Protein AF-A0A9W7Y2T7-F1 (afdb_monomer)

Secondary structure (DSSP, 8-state):
-------PPP-SS----EEEE-S-SSS--EEEEEEETTEEEEEEETTSSEEEE--BTTTTB--SSSSSEEE-S------SS----TT--SSS-----HHHH-HHHHHHHHHTT---GGGGSPP---------

Mean predicted aligned error: 13.89 Å

pLDDT: mean 80.24, std 20.62, range [36.19, 98.25]

InterPro domains:
  IPR006571 TLDc domain [PF07534] (5-80)
  IPR006571 TLDc domain [PS51886] (1-81)

Sequence (132 aa):
SPGSLAVYRASGLNDHYQYFNYATKSLPNGLGVGGQLGHFGLWLDSNFTTGCSNPAATFASQRLSAEDEFAIDTVEAWLVQPSRNPDSDDDGRPSKSVVEANPDAAALLEMANRTMYSRALPTSKTDDVDSR

Foldseek 3Di:
DPDDDDDFDFPPPDDCAKDADPDDDPAFHWIAGADDRPDGQKTAHNVRQKIAHAQHPRRNDHRPDPDGMDTGDDDDDDDPDPPPPPPPPVPPDDDDDPCRVDVPVVVVCVVVVHDDPVVPDDDDPPDPPDDD

Structure (mmCIF, N/CA/C/O backbone):
data_AF-A0A9W7Y2T7-F1
#
_entry.id   AF-A0A9W7Y2T7-F1
#
loop_
_atom_site.group_PDB
_atom_site.id
_atom_site.type_symbol
_atom_site.label_atom_id
_atom_site.label_alt_id
_atom_site.label_comp_id
_atom_site.label_asym_id
_atom_site.label_entity_id
_atom_site.label_seq_id
_atom_site.pdbx_PDB_ins_code
_atom_site.Cartn_x
_atom_site.Cartn_y
_atom_site.Cartn_z
_atom_site.occupancy
_atom_site.B_iso_or_equiv
_atom_site.auth_seq_id
_atom_site.auth_comp_id
_atom_site.auth_asym_id
_atom_site.auth_atom_id
_atom_site.pdbx_PDB_model_num
ATOM 1 N N . SER A 1 1 ? -23.592 -8.037 13.767 1.00 39.88 1 SER A N 1
ATOM 2 C CA . SER A 1 1 ? -22.460 -8.684 14.455 1.00 39.88 1 SER A CA 1
ATOM 3 C C . SER A 1 1 ? -21.159 -8.080 13.970 1.00 39.88 1 SER A C 1
ATOM 5 O O . SER A 1 1 ? -21.109 -7.736 12.792 1.00 39.88 1 SER A O 1
ATOM 7 N N . PRO A 1 2 ? -20.132 -7.933 14.824 1.00 48.38 2 PRO A N 1
ATOM 8 C CA . PRO A 1 2 ? -18.794 -7.633 14.332 1.00 48.38 2 PRO A CA 1
ATOM 9 C C . PRO A 1 2 ? -18.356 -8.773 13.400 1.00 48.38 2 PRO A C 1
ATOM 11 O O . PRO A 1 2 ? -18.569 -9.939 13.728 1.00 48.38 2 PRO A O 1
ATOM 14 N N . GLY A 1 3 ? -17.812 -8.430 12.227 1.00 64.94 3 GLY A N 1
ATOM 15 C CA . GLY A 1 3 ? -17.163 -9.391 11.325 1.00 64.94 3 GLY A CA 1
ATOM 16 C C . GLY A 1 3 ? -17.987 -9.932 10.149 1.00 64.94 3 GLY A C 1
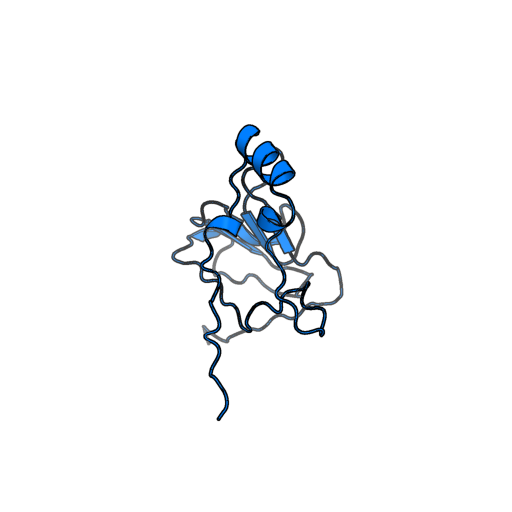ATOM 17 O O . GLY A 1 3 ? -17.789 -11.078 9.763 1.00 64.94 3 GLY A O 1
ATOM 18 N N . SER A 1 4 ? -18.893 -9.152 9.549 1.00 80.00 4 SER A N 1
ATOM 19 C CA . SER A 1 4 ? -19.395 -9.510 8.211 1.00 80.00 4 SER A CA 1
ATOM 20 C C . SER A 1 4 ? -18.311 -9.220 7.176 1.00 80.00 4 SER A C 1
ATOM 22 O O . SER A 1 4 ? -17.894 -8.071 7.042 1.00 80.00 4 SER A O 1
ATOM 24 N N . LEU A 1 5 ? -17.887 -10.234 6.419 1.00 89.25 5 LEU A N 1
ATOM 25 C CA . LEU A 1 5 ? -17.055 -10.030 5.235 1.00 89.25 5 LEU A CA 1
ATOM 26 C C . LEU A 1 5 ? -17.822 -9.155 4.234 1.00 89.25 5 LEU A C 1
ATOM 28 O O . LEU A 1 5 ? -18.970 -9.452 3.900 1.00 89.25 5 LEU A O 1
ATOM 32 N N . ALA A 1 6 ? -17.189 -8.085 3.765 1.00 92.12 6 ALA A N 1
ATOM 33 C CA . ALA A 1 6 ? -17.726 -7.208 2.735 1.00 92.12 6 ALA A CA 1
ATOM 34 C C . ALA A 1 6 ? -16.807 -7.230 1.513 1.00 92.12 6 ALA A C 1
ATOM 36 O O . ALA A 1 6 ? -15.585 -7.203 1.643 1.00 92.12 6 ALA A O 1
ATOM 37 N N . VAL A 1 7 ? -17.406 -7.266 0.325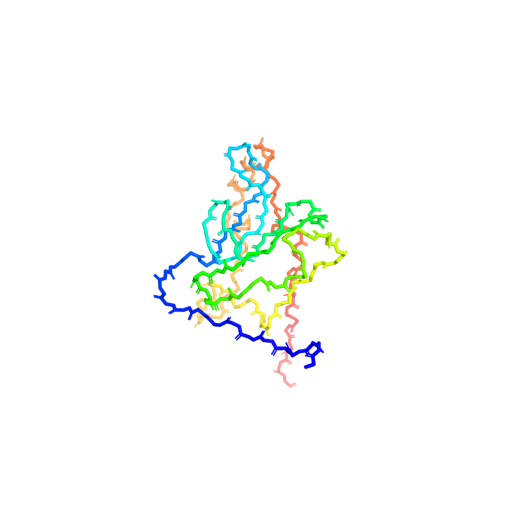 1.00 95.56 7 VAL A N 1
ATOM 38 C CA . VAL A 1 7 ? -16.694 -7.195 -0.954 1.00 95.56 7 VAL A CA 1
ATOM 39 C C . VAL A 1 7 ? -17.183 -5.955 -1.687 1.00 95.56 7 VAL A C 1
ATOM 41 O O . VAL A 1 7 ? -18.351 -5.878 -2.067 1.00 95.56 7 VAL A O 1
ATOM 44 N N . TYR A 1 8 ? -16.282 -5.001 -1.901 1.00 96.62 8 TYR A N 1
ATOM 45 C CA . TYR A 1 8 ? -16.558 -3.765 -2.628 1.00 96.62 8 TYR A CA 1
ATOM 46 C C . TYR A 1 8 ? -16.036 -3.890 -4.060 1.00 96.62 8 TYR A C 1
ATOM 48 O O . TYR A 1 8 ? -14.854 -4.146 -4.281 1.00 96.62 8 TYR A O 1
ATOM 56 N N . ARG A 1 9 ? -16.930 -3.765 -5.044 1.00 97.81 9 ARG A N 1
ATOM 57 C CA . ARG A 1 9 ? -16.588 -3.836 -6.474 1.00 97.81 9 ARG A CA 1
ATOM 58 C C . ARG A 1 9 ? -16.365 -2.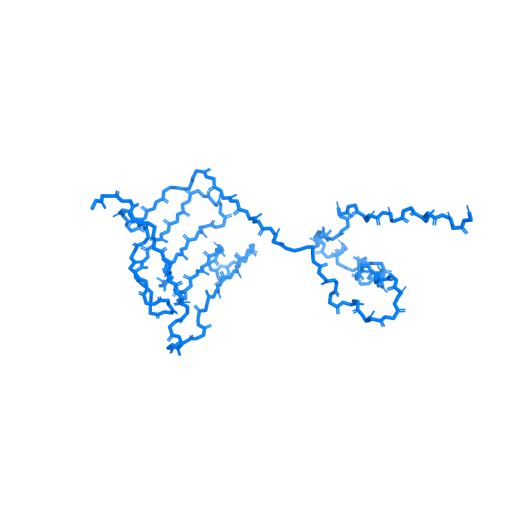433 -7.032 1.00 97.81 9 ARG A C 1
ATOM 60 O O . ARG A 1 9 ? -16.846 -1.463 -6.456 1.00 97.81 9 ARG A O 1
ATOM 67 N N . ALA A 1 10 ? -15.664 -2.336 -8.163 1.00 97.69 10 ALA A N 1
ATOM 68 C CA . ALA A 1 10 ? -15.513 -1.076 -8.889 1.00 97.69 10 ALA A CA 1
ATOM 69 C C . ALA A 1 10 ? -16.885 -0.422 -9.116 1.00 97.69 10 ALA A C 1
ATOM 71 O O . ALA A 1 10 ? -17.803 -1.064 -9.626 1.00 97.69 10 ALA A O 1
ATOM 72 N N . SER A 1 11 ? -17.016 0.845 -8.727 1.00 97.56 11 SER A N 1
ATOM 73 C CA . SER A 1 11 ? -18.272 1.592 -8.837 1.00 97.56 11 SER A CA 1
ATOM 74 C C . SER A 1 11 ? -18.544 2.091 -10.257 1.00 97.56 11 SER A C 1
ATOM 76 O O . SER A 1 11 ? -19.676 2.439 -10.576 1.00 97.56 11 SER A O 1
ATOM 78 N N . GLY A 1 12 ? -17.507 2.157 -11.100 1.00 97.25 12 GLY A N 1
ATOM 79 C CA . GLY A 1 12 ? -17.575 2.732 -12.445 1.00 97.25 12 GLY A CA 1
ATOM 80 C C . GLY A 1 12 ? -17.612 4.264 -12.478 1.00 97.25 12 GLY A C 1
ATOM 81 O O . GLY A 1 12 ? -17.723 4.838 -13.555 1.00 97.25 12 GLY A O 1
ATOM 82 N N . LEU A 1 13 ? -17.509 4.939 -11.326 1.00 97.19 13 LEU A N 1
ATOM 83 C CA . LEU A 1 13 ? -17.533 6.407 -11.246 1.00 97.19 13 LEU A CA 1
ATOM 84 C C . LEU A 1 13 ? -16.216 7.064 -11.683 1.00 97.19 13 LEU A C 1
ATOM 86 O O . LEU A 1 13 ? -16.208 8.235 -12.049 1.00 97.19 13 LEU A O 1
ATOM 90 N N . ASN A 1 14 ? -15.105 6.336 -11.584 1.00 97.19 14 ASN A N 1
ATOM 91 C CA . ASN A 1 14 ? -13.772 6.764 -12.002 1.00 97.19 14 ASN A CA 1
ATOM 92 C C . ASN A 1 14 ? -12.878 5.540 -12.254 1.00 97.19 14 ASN A C 1
ATOM 94 O O . ASN A 1 14 ? -13.266 4.407 -11.967 1.00 97.19 14 ASN A O 1
ATOM 98 N N . ASP A 1 15 ? -11.678 5.792 -12.766 1.00 97.44 15 ASP A N 1
ATOM 99 C CA . ASP A 1 15 ? -10.643 4.808 -13.086 1.00 97.44 15 ASP A CA 1
ATOM 100 C C . ASP A 1 15 ? -9.417 4.888 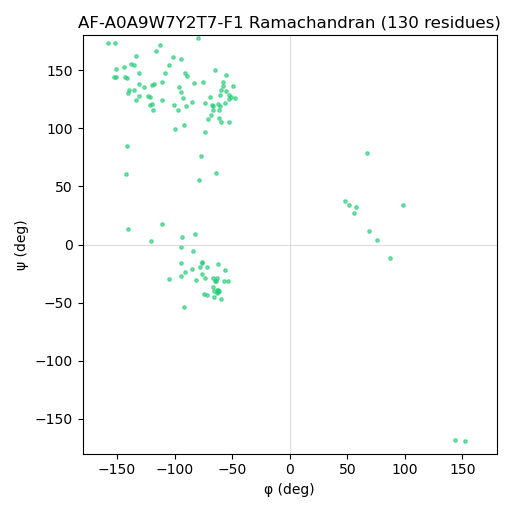-12.154 1.00 97.44 15 ASP A C 1
ATOM 102 O O . ASP A 1 15 ? -8.355 4.337 -12.448 1.00 97.44 15 ASP A O 1
ATOM 106 N N . HIS A 1 16 ? -9.559 5.531 -10.990 1.00 97.44 16 HIS A N 1
ATOM 107 C CA . HIS A 1 16 ? -8.489 5.738 -10.010 1.00 97.44 16 HIS A CA 1
ATOM 108 C C . HIS A 1 16 ? -8.223 4.477 -9.163 1.00 97.44 16 HIS A C 1
ATOM 110 O O . HIS A 1 16 ? -8.328 4.487 -7.935 1.00 97.44 16 HIS A O 1
ATOM 116 N N . TYR A 1 17 ? -7.948 3.347 -9.809 1.00 97.88 17 TYR A N 1
ATOM 117 C CA . TYR A 1 17 ? -7.927 2.043 -9.143 1.00 97.88 17 TYR A CA 1
ATOM 118 C C . TYR A 1 17 ? -6.707 1.818 -8.263 1.00 97.88 17 TYR A C 1
ATOM 120 O O . TYR A 1 17 ? -6.841 1.272 -7.168 1.00 97.88 17 TYR A O 1
ATOM 128 N N . GLN A 1 18 ? -5.529 2.209 -8.738 1.00 97.19 18 GLN A N 1
ATOM 129 C CA . GLN A 1 18 ? -4.280 1.883 -8.072 1.00 97.19 18 GLN A CA 1
ATOM 130 C C . GLN A 1 18 ? -3.209 2.938 -8.310 1.00 97.19 18 GLN A C 1
ATOM 132 O O . GLN A 1 18 ? -3.139 3.571 -9.363 1.00 97.19 18 GLN A O 1
ATOM 137 N N . TYR A 1 19 ? -2.325 3.049 -7.336 1.00 97.44 19 TYR A N 1
ATOM 138 C CA . TYR A 1 19 ? -1.091 3.801 -7.390 1.00 97.44 19 TYR A CA 1
ATOM 139 C C . TYR A 1 19 ? 0.003 2.931 -6.791 1.00 97.44 19 TYR A C 1
ATOM 141 O O . TYR A 1 19 ? -0.176 2.374 -5.713 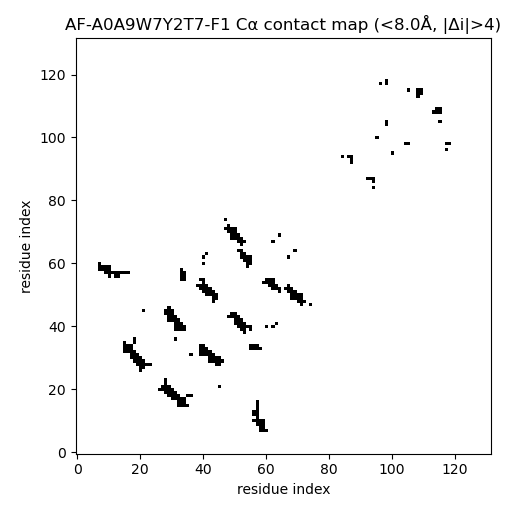1.00 97.44 19 TYR A O 1
ATOM 149 N N . PHE A 1 20 ? 1.143 2.830 -7.458 1.00 96.31 20 PHE A N 1
ATOM 150 C CA . PHE A 1 20 ? 2.312 2.174 -6.893 1.00 96.31 20 PHE A CA 1
ATOM 151 C C . PHE A 1 20 ? 3.553 2.967 -7.254 1.00 96.31 20 PHE A C 1
ATOM 153 O O . PHE A 1 20 ? 3.733 3.358 -8.409 1.00 96.31 20 PHE A O 1
ATOM 160 N N . ASN A 1 21 ? 4.404 3.199 -6.264 1.00 96.75 21 ASN A N 1
ATOM 161 C CA . ASN A 1 21 ? 5.640 3.928 -6.460 1.00 96.75 21 ASN A CA 1
ATOM 162 C C . ASN A 1 21 ? 6.693 3.500 -5.437 1.00 96.75 21 ASN A C 1
ATOM 164 O O . ASN A 1 21 ? 6.371 3.226 -4.282 1.00 96.75 21 ASN A O 1
ATOM 168 N N . TYR A 1 22 ? 7.955 3.454 -5.852 1.00 94.44 22 TYR A N 1
ATOM 169 C CA . TYR A 1 22 ? 9.054 3.001 -5.008 1.00 94.44 22 TYR A CA 1
ATOM 170 C C . TYR A 1 22 ? 10.369 3.684 -5.390 1.00 94.44 22 TYR A C 1
ATOM 172 O O . TYR A 1 22 ? 10.643 3.904 -6.568 1.00 94.44 22 TYR A O 1
ATOM 180 N N . ALA A 1 23 ? 11.201 3.978 -4.386 1.00 92.75 23 ALA A N 1
ATOM 181 C CA . ALA A 1 23 ? 12.539 4.562 -4.532 1.00 92.75 23 ALA A CA 1
ATOM 182 C C . ALA A 1 23 ? 12.608 5.891 -5.315 1.00 92.75 23 ALA A C 1
ATOM 184 O O . ALA A 1 23 ? 13.648 6.237 -5.880 1.00 92.75 23 ALA A O 1
ATOM 185 N N . THR A 1 24 ? 11.531 6.679 -5.316 1.00 93.62 24 THR A N 1
ATOM 186 C CA . THR A 1 24 ? 11.524 8.026 -5.906 1.00 93.62 24 THR A CA 1
ATOM 187 C C . THR A 1 24 ? 11.564 9.111 -4.829 1.00 93.62 24 THR A C 1
ATOM 189 O O . THR A 1 24 ? 11.150 8.894 -3.692 1.00 93.62 24 THR A O 1
ATOM 192 N N . LYS A 1 25 ? 12.080 10.297 -5.176 1.00 92.12 25 LYS A N 1
ATOM 193 C CA . LYS A 1 25 ? 12.162 11.446 -4.251 1.00 92.12 25 LYS A CA 1
ATOM 194 C C . LYS A 1 25 ? 10.980 12.409 -4.361 1.00 92.12 25 LYS A C 1
ATOM 196 O O . LYS A 1 25 ? 10.703 13.136 -3.417 1.00 92.12 25 LYS A O 1
ATOM 201 N N . SER A 1 26 ? 10.349 12.473 -5.529 1.00 92.81 26 SER A N 1
ATOM 202 C CA . SER A 1 26 ? 9.358 13.499 -5.869 1.00 92.81 26 SER A CA 1
ATOM 203 C C . SER A 1 26 ? 7.917 13.074 -5.613 1.00 92.81 26 SER A C 1
ATOM 205 O O . SER A 1 26 ? 7.036 13.927 -5.604 1.00 92.81 26 SER A O 1
ATOM 207 N N . LEU A 1 27 ? 7.668 11.776 -5.441 1.00 94.75 27 LEU A N 1
ATOM 208 C CA . LEU A 1 27 ? 6.337 11.217 -5.255 1.00 94.75 27 LEU A CA 1
ATOM 209 C C . LEU A 1 27 ? 6.330 10.269 -4.045 1.00 94.75 27 LEU A C 1
ATOM 211 O O . LEU A 1 27 ? 7.340 9.608 -3.794 1.00 94.75 27 LEU A O 1
ATOM 215 N N . PRO A 1 28 ? 5.214 10.172 -3.300 1.00 95.44 28 PRO A N 1
ATOM 216 C CA . PRO A 1 28 ? 5.088 9.247 -2.174 1.00 95.44 28 PRO A CA 1
ATOM 217 C C . PRO A 1 28 ? 5.372 7.808 -2.593 1.00 95.44 28 PRO A C 1
ATOM 219 O O . PRO A 1 28 ? 4.847 7.349 -3.606 1.00 95.44 28 PRO A O 1
ATOM 222 N N . ASN A 1 29 ? 6.198 7.092 -1.839 1.00 97.38 29 ASN A N 1
ATOM 223 C CA . ASN A 1 29 ? 6.494 5.690 -2.117 1.00 97.38 29 ASN A CA 1
ATOM 224 C C . ASN A 1 29 ? 5.552 4.807 -1.296 1.00 97.38 29 ASN A C 1
ATOM 226 O O . ASN A 1 29 ? 5.409 5.005 -0.093 1.00 97.38 29 ASN A O 1
ATOM 230 N N . GLY A 1 30 ? 4.926 3.832 -1.942 1.00 97.31 30 GLY A N 1
ATOM 231 C CA . GLY A 1 30 ? 3.929 2.963 -1.333 1.00 97.31 30 GLY A CA 1
ATOM 232 C C . GLY A 1 30 ? 2.933 2.432 -2.355 1.00 97.31 30 GLY A C 1
ATOM 233 O O . GLY A 1 30 ? 3.120 2.575 -3.569 1.00 97.31 30 GLY A O 1
ATOM 234 N N . LEU A 1 31 ? 1.870 1.822 -1.842 1.00 97.88 31 LEU A N 1
ATOM 235 C CA . LEU A 1 31 ? 0.767 1.260 -2.611 1.00 97.88 31 LEU A CA 1
ATOM 236 C C . LEU A 1 31 ? -0.540 1.933 -2.185 1.00 97.88 31 LEU A C 1
ATOM 238 O O . LEU A 1 31 ? -0.941 1.838 -1.030 1.00 97.88 31 LEU A O 1
ATOM 242 N N . GLY A 1 32 ? -1.213 2.585 -3.127 1.00 98.06 32 GLY A N 1
ATOM 243 C CA . GLY A 1 32 ? -2.545 3.156 -2.958 1.00 98.06 32 GLY A CA 1
ATOM 244 C C . GLY A 1 32 ? -3.574 2.386 -3.775 1.00 98.06 32 GLY A C 1
ATOM 245 O O . GLY A 1 32 ? -3.309 2.013 -4.916 1.00 98.06 32 GLY A O 1
ATOM 246 N N . VAL A 1 33 ? -4.757 2.163 -3.211 1.00 98.25 33 VAL A N 1
ATOM 247 C CA . VAL A 1 33 ? -5.875 1.480 -3.868 1.00 98.25 33 VAL A CA 1
ATOM 248 C C . VAL A 1 33 ? -7.141 2.316 -3.702 1.00 98.25 33 VAL A C 1
ATOM 250 O O . VAL A 1 33 ? -7.502 2.707 -2.591 1.00 98.25 33 VAL A O 1
ATOM 253 N N . GLY A 1 34 ? -7.818 2.588 -4.818 1.00 97.88 34 GLY A N 1
ATOM 254 C CA . GLY A 1 34 ? -9.103 3.286 -4.865 1.00 97.88 34 GLY A CA 1
ATOM 255 C C . GLY A 1 34 ? -9.024 4.745 -4.451 1.00 97.88 34 GLY A C 1
ATOM 256 O O . GLY A 1 34 ? -9.404 5.091 -3.337 1.00 97.88 34 GLY A O 1
ATOM 257 N N . GLY A 1 35 ? -8.561 5.606 -5.349 1.00 96.69 35 GLY A N 1
ATOM 258 C CA . GLY A 1 35 ? -8.488 7.041 -5.126 1.00 96.69 35 GLY A CA 1
ATOM 259 C C . GLY A 1 35 ? -7.258 7.670 -5.760 1.00 96.69 35 GLY A C 1
ATOM 260 O O . GLY A 1 35 ? -6.559 7.064 -6.567 1.00 96.69 35 GLY A O 1
ATOM 261 N N . GLN A 1 36 ? -7.007 8.915 -5.384 1.00 95.50 36 GLN A N 1
ATOM 262 C CA . GLN A 1 36 ? -5.899 9.718 -5.894 1.00 95.50 36 GLN A CA 1
ATOM 263 C C . GLN A 1 36 ? -4.876 9.984 -4.794 1.00 95.50 36 GLN A C 1
ATOM 265 O O . GLN A 1 36 ? -5.126 9.712 -3.619 1.00 95.50 36 GLN A O 1
ATOM 270 N N . LEU A 1 37 ? -3.732 10.552 -5.172 1.00 94.31 37 LEU A N 1
ATOM 271 C CA . LEU A 1 37 ? -2.662 10.860 -4.232 1.00 94.31 37 LEU A CA 1
ATOM 272 C C . LEU A 1 37 ? -3.184 11.685 -3.043 1.00 94.31 37 LEU A C 1
ATOM 274 O O . LEU A 1 37 ? -3.808 12.728 -3.231 1.00 94.31 37 LEU A O 1
ATOM 278 N N . GLY A 1 38 ? -2.943 11.191 -1.826 1.00 92.25 38 GLY A N 1
ATOM 279 C CA . GLY A 1 38 ? -3.416 11.796 -0.575 1.00 92.25 38 GLY A CA 1
ATOM 280 C C . GLY A 1 38 ? -4.819 11.366 -0.123 1.00 92.25 38 GLY A C 1
ATOM 281 O O . GLY A 1 38 ? -5.176 11.615 1.022 1.00 92.25 38 GLY A O 1
ATOM 282 N N . HIS A 1 39 ? -5.595 10.685 -0.971 1.00 95.19 39 HIS A N 1
ATOM 283 C CA . HIS A 1 39 ? -6.960 10.238 -0.671 1.00 95.19 39 HIS A CA 1
ATOM 284 C C . HIS A 1 39 ? -7.238 8.848 -1.263 1.00 95.19 39 HIS A C 1
ATOM 286 O O . HIS A 1 39 ? -8.116 8.686 -2.113 1.00 95.19 39 HIS A O 1
ATOM 292 N N . PHE A 1 40 ? -6.472 7.846 -0.830 1.00 98.06 40 PHE A N 1
ATOM 293 C CA . PHE A 1 40 ? -6.716 6.446 -1.180 1.00 98.06 40 PHE A CA 1
ATOM 294 C C . PHE A 1 40 ? -7.662 5.782 -0.176 1.00 98.06 40 PHE A C 1
ATOM 296 O O . PHE A 1 40 ? -7.596 6.048 1.027 1.00 98.06 40 PHE A O 1
ATOM 303 N N . GLY A 1 41 ? -8.507 4.874 -0.665 1.00 97.69 41 GLY A N 1
ATOM 304 C CA . GLY A 1 41 ? -9.341 4.018 0.175 1.00 97.69 41 GLY A CA 1
ATOM 305 C C . GLY A 1 41 ? -8.530 3.044 1.024 1.00 97.69 41 GLY A C 1
ATOM 306 O O . GLY A 1 41 ? -8.915 2.722 2.149 1.00 97.69 41 GLY A O 1
ATOM 307 N N . LEU A 1 42 ? -7.379 2.620 0.505 1.00 98.12 42 LEU A N 1
ATOM 308 C CA . LEU A 1 42 ? -6.349 1.889 1.231 1.00 98.12 42 LEU A CA 1
ATOM 309 C C . LEU A 1 42 ? -4.973 2.388 0.786 1.00 98.12 42 LEU A C 1
ATOM 311 O O . LEU A 1 42 ? -4.695 2.452 -0.410 1.00 98.12 42 LEU A O 1
ATOM 315 N N . TRP A 1 43 ? -4.116 2.713 1.743 1.00 98.25 43 TRP A N 1
ATOM 316 C CA . TRP A 1 43 ? -2.724 3.083 1.524 1.00 98.25 43 TRP A CA 1
ATOM 317 C C . TRP A 1 43 ? -1.816 2.222 2.393 1.00 98.25 43 TRP A C 1
ATOM 319 O O . TRP A 1 43 ? -2.092 2.050 3.579 1.00 98.25 43 TRP A O 1
ATOM 329 N N . LEU A 1 44 ? -0.725 1.731 1.812 1.00 98.19 44 LEU A N 1
ATOM 330 C CA . LEU A 1 44 ? 0.370 1.066 2.510 1.00 98.19 44 LEU A CA 1
ATOM 331 C C . LEU A 1 44 ? 1.659 1.841 2.233 1.00 98.19 44 LEU A C 1
ATOM 333 O O . LEU A 1 44 ? 2.001 2.069 1.067 1.00 98.19 44 LEU A O 1
ATOM 337 N N . ASP A 1 45 ? 2.380 2.228 3.284 1.00 97.31 45 ASP A N 1
ATOM 338 C CA . ASP A 1 45 ? 3.692 2.852 3.129 1.00 97.31 45 ASP A CA 1
ATOM 339 C C . ASP A 1 45 ? 4.701 1.866 2.517 1.00 97.31 45 ASP A C 1
ATOM 341 O O . ASP A 1 45 ? 4.625 0.655 2.729 1.00 97.31 45 ASP A O 1
ATOM 345 N N . SER A 1 46 ? 5.677 2.381 1.767 1.00 96.75 46 SER A N 1
ATOM 346 C CA . SER A 1 46 ? 6.756 1.581 1.168 1.00 96.75 46 SER A CA 1
ATOM 347 C C . SER A 1 46 ? 7.585 0.747 2.150 1.00 96.75 46 SER A C 1
ATOM 349 O O . SER A 1 46 ? 8.224 -0.217 1.729 1.00 96.75 46 SER A O 1
ATOM 351 N N . ASN A 1 47 ? 7.610 1.113 3.433 1.00 95.62 47 ASN A N 1
ATOM 352 C CA . ASN A 1 47 ? 8.272 0.334 4.476 1.00 95.62 47 ASN A CA 1
ATOM 353 C C . ASN A 1 47 ? 7.395 -0.806 5.033 1.00 95.62 47 ASN A C 1
ATOM 355 O O . ASN A 1 47 ? 7.884 -1.587 5.844 1.00 95.62 47 ASN A O 1
ATOM 359 N N . PHE A 1 48 ? 6.128 -0.890 4.612 1.00 96.00 48 PHE A N 1
ATOM 360 C CA . PHE A 1 48 ? 5.125 -1.854 5.071 1.00 96.00 48 PHE A CA 1
ATOM 361 C C . PHE A 1 48 ? 4.973 -1.935 6.595 1.00 96.00 48 PHE A C 1
ATOM 363 O O . PHE A 1 48 ? 4.689 -2.998 7.133 1.00 96.00 48 PHE A O 1
ATOM 370 N N . THR A 1 49 ? 5.146 -0.816 7.299 1.00 97.44 49 THR A N 1
ATOM 371 C CA . THR A 1 49 ? 4.943 -0.737 8.756 1.00 97.44 49 THR A CA 1
ATOM 372 C C . THR A 1 49 ? 3.644 -0.028 9.120 1.00 97.44 49 THR A C 1
ATOM 374 O O . THR A 1 49 ? 3.025 -0.352 10.133 1.00 97.44 49 THR A O 1
ATOM 377 N N . THR A 1 50 ? 3.198 0.912 8.286 1.00 97.94 50 THR A N 1
ATOM 378 C CA . THR A 1 50 ? 1.981 1.691 8.510 1.00 97.94 50 THR A CA 1
ATOM 379 C C . THR A 1 50 ? 1.147 1.807 7.243 1.00 97.94 50 THR A C 1
ATOM 381 O O . THR A 1 50 ? 1.643 1.726 6.115 1.00 97.94 50 THR A O 1
ATOM 384 N N . GLY A 1 51 ? -0.148 2.007 7.440 1.00 97.75 51 GLY A N 1
ATOM 385 C CA . GLY A 1 51 ? -1.098 2.272 6.378 1.00 97.75 51 GLY A CA 1
ATOM 386 C C . GLY A 1 51 ? -2.266 3.110 6.872 1.00 97.75 51 GLY A C 1
ATOM 387 O O . GLY A 1 51 ? -2.396 3.387 8.066 1.00 97.75 51 GLY A O 1
ATOM 388 N N . CYS A 1 52 ? -3.120 3.517 5.942 1.00 97.69 52 CYS A N 1
ATOM 389 C CA . CYS A 1 52 ? -4.380 4.168 6.270 1.00 97.69 52 CYS A CA 1
ATOM 390 C C . CYS A 1 52 ? -5.517 3.656 5.388 1.00 97.69 52 CYS A C 1
ATOM 392 O O . CYS A 1 52 ? -5.294 3.144 4.287 1.00 97.69 52 CYS A O 1
ATOM 394 N N . SER A 1 53 ? -6.748 3.760 5.883 1.00 97.81 53 SER A N 1
ATOM 395 C CA . SER A 1 53 ? -7.946 3.433 5.119 1.00 97.81 53 SER A CA 1
ATOM 396 C C . SER A 1 53 ? -8.970 4.547 5.228 1.00 97.81 53 SER A C 1
ATOM 398 O O . SER A 1 53 ? -9.220 5.082 6.303 1.00 97.81 53 SER A O 1
ATOM 400 N N . ASN A 1 54 ? -9.601 4.85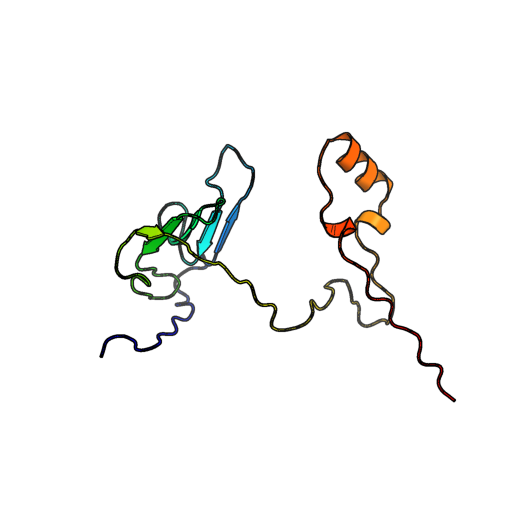7 4.101 1.00 97.38 54 ASN A N 1
ATOM 401 C CA . ASN A 1 54 ? -10.630 5.878 3.988 1.00 97.38 54 ASN A CA 1
ATOM 402 C C . ASN A 1 54 ? -11.817 5.332 3.182 1.00 97.38 54 ASN A C 1
ATOM 404 O O . ASN A 1 54 ? -11.674 4.364 2.430 1.00 97.38 54 ASN A O 1
ATOM 408 N N . PRO A 1 55 ? -12.998 5.959 3.270 1.00 97.19 55 PRO A N 1
ATOM 409 C CA . PRO A 1 55 ? -14.042 5.739 2.282 1.00 97.19 55 PRO A CA 1
ATOM 410 C C . PRO A 1 55 ? -13.551 6.095 0.871 1.00 97.19 55 PRO A C 1
ATOM 412 O O . PRO A 1 55 ? -12.882 7.111 0.684 1.00 9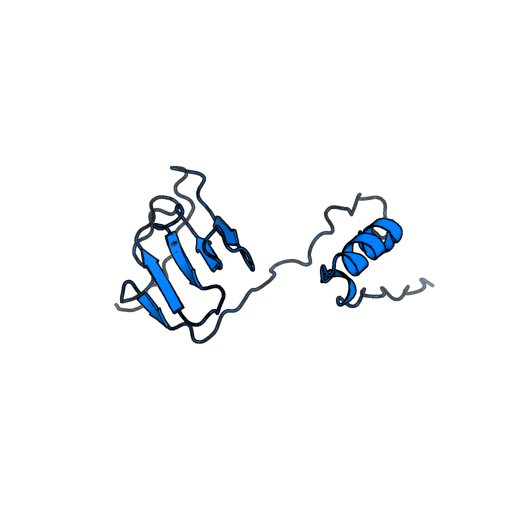7.19 55 PRO A O 1
ATOM 415 N N . ALA A 1 56 ? -13.912 5.294 -0.133 1.00 97.50 56 ALA A N 1
ATOM 416 C CA . ALA A 1 56 ? -13.474 5.508 -1.511 1.00 97.50 56 ALA A CA 1
ATOM 417 C C . ALA A 1 56 ? -14.621 5.388 -2.512 1.00 97.50 56 ALA A C 1
ATOM 419 O O . ALA A 1 56 ? -15.272 4.348 -2.632 1.00 97.50 56 ALA A O 1
ATOM 420 N N . ALA A 1 57 ? -14.811 6.439 -3.314 1.00 97.56 57 ALA A N 1
ATOM 421 C CA . ALA A 1 57 ? -15.813 6.457 -4.378 1.00 97.56 57 ALA A CA 1
ATOM 422 C C . ALA A 1 57 ? -15.525 5.417 -5.472 1.00 97.56 57 ALA A C 1
ATOM 424 O O . ALA A 1 57 ? -16.464 4.867 -6.042 1.00 97.56 57 ALA A O 1
ATOM 425 N N . THR A 1 58 ? -14.250 5.101 -5.734 1.00 98.19 58 THR A N 1
ATOM 426 C CA . THR A 1 58 ? -13.820 4.118 -6.749 1.00 98.19 58 THR A CA 1
ATOM 427 C C . THR A 1 58 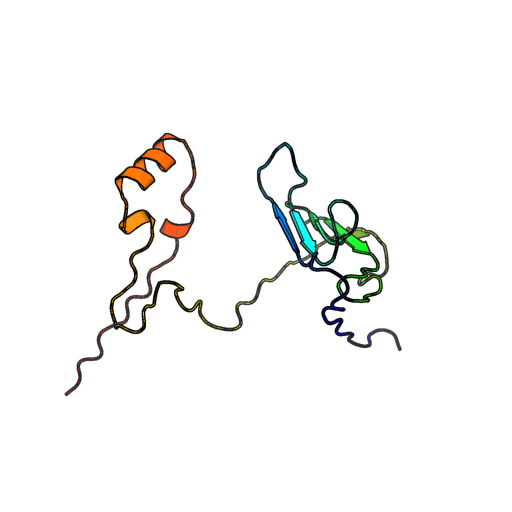? -14.432 2.733 -6.530 1.00 98.19 58 THR A C 1
ATOM 429 O O . THR A 1 58 ? -14.727 2.036 -7.497 1.00 98.19 58 THR A O 1
ATOM 432 N N . PHE A 1 59 ? -14.693 2.358 -5.275 1.00 98.12 59 PHE A N 1
ATOM 433 C CA . PHE A 1 59 ? -15.302 1.071 -4.916 1.00 98.12 59 PHE A CA 1
ATOM 434 C C . PHE A 1 59 ? -16.627 1.211 -4.155 1.00 98.12 59 PHE A C 1
ATOM 436 O O . PHE A 1 59 ? -17.195 0.212 -3.720 1.00 98.12 59 PHE A O 1
ATOM 443 N N . ALA A 1 60 ? -17.105 2.447 -3.956 1.00 97.12 60 ALA A N 1
ATOM 444 C CA . ALA A 1 60 ? -18.185 2.770 -3.022 1.00 97.12 60 ALA A CA 1
ATOM 445 C C . ALA A 1 60 ? -17.976 2.120 -1.636 1.00 97.12 60 ALA A C 1
ATOM 447 O O . ALA A 1 60 ? -18.920 1.647 -1.001 1.00 97.12 60 ALA A O 1
ATOM 448 N N . SER A 1 61 ? -16.718 2.060 -1.190 1.00 96.44 61 SER A N 1
ATOM 449 C CA . SER A 1 61 ? -16.335 1.405 0.055 1.00 96.44 61 SER A CA 1
ATOM 450 C C . SER A 1 61 ? -16.362 2.372 1.226 1.00 96.44 61 SER A C 1
ATOM 452 O O . SER A 1 61 ? -16.054 3.557 1.084 1.00 96.44 61 SER A O 1
ATOM 454 N N . GLN A 1 62 ? -16.701 1.850 2.402 1.00 95.25 62 GLN A N 1
ATOM 455 C CA . GLN A 1 62 ? -16.399 2.511 3.670 1.00 95.25 62 GLN A CA 1
ATOM 456 C C . GLN A 1 62 ? -14.935 2.256 4.059 1.00 95.25 62 GLN A C 1
ATOM 458 O O . GLN A 1 62 ? -14.216 1.531 3.366 1.00 95.25 62 GLN A O 1
ATOM 463 N N . ARG A 1 63 ? -14.506 2.843 5.180 1.00 95.50 63 ARG A N 1
ATOM 464 C CA . ARG A 1 63 ? -13.216 2.538 5.803 1.00 95.50 63 ARG A CA 1
ATOM 465 C C . ARG A 1 63 ? -13.126 1.044 6.136 1.00 95.50 63 ARG A C 1
ATOM 467 O O . ARG A 1 63 ? -14.091 0.459 6.629 1.00 95.50 63 ARG A O 1
ATOM 474 N N . LEU A 1 64 ? -11.978 0.438 5.843 1.00 94.81 64 LEU A N 1
ATOM 475 C CA . LEU A 1 64 ? -11.743 -1.002 5.998 1.00 94.81 64 LEU A CA 1
ATOM 476 C C . LEU A 1 64 ? -11.180 -1.365 7.381 1.00 94.81 64 LEU A C 1
ATOM 478 O O . LEU A 1 64 ? -11.350 -2.493 7.838 1.00 94.81 64 LEU A O 1
ATOM 482 N N . SER A 1 65 ? -10.529 -0.412 8.047 1.00 94.38 65 SER A N 1
ATOM 483 C CA . SER A 1 65 ? -9.977 -0.533 9.398 1.00 94.38 65 SER A CA 1
ATOM 484 C C . SER A 1 65 ? -10.874 0.128 10.452 1.00 94.38 65 SER A C 1
ATOM 486 O O . SER A 1 65 ? -11.727 0.968 10.156 1.00 94.38 65 SER A O 1
ATOM 488 N N . ALA A 1 66 ? -10.675 -0.255 11.717 1.00 92.81 66 ALA A N 1
ATOM 489 C CA . ALA A 1 66 ? -11.387 0.357 12.839 1.00 92.81 66 ALA A CA 1
ATOM 490 C C . ALA A 1 66 ? -11.075 1.858 12.960 1.00 92.81 66 ALA A C 1
ATOM 492 O O . ALA A 1 66 ? -11.997 2.644 13.160 1.00 92.81 66 ALA A O 1
ATOM 493 N N . GLU A 1 67 ? -9.816 2.239 12.738 1.00 94.25 67 GLU A N 1
ATOM 494 C CA . GLU A 1 67 ? -9.302 3.614 12.769 1.00 94.25 67 GLU A CA 1
ATOM 495 C C . GLU A 1 67 ? -8.779 4.044 11.394 1.00 94.25 67 GLU A C 1
ATOM 497 O O . GLU A 1 67 ? -8.598 3.201 10.515 1.00 94.25 67 GLU A O 1
ATOM 502 N N . ASP A 1 68 ? -8.541 5.343 11.199 1.00 92.88 68 ASP A N 1
ATOM 503 C CA . ASP A 1 68 ? -8.022 5.885 9.931 1.00 92.88 68 ASP A CA 1
ATOM 504 C C . ASP A 1 68 ? -6.622 5.358 9.604 1.00 92.88 68 ASP A C 1
ATOM 506 O O . ASP A 1 68 ? -6.363 4.975 8.466 1.00 92.88 68 ASP A O 1
ATOM 510 N N . GLU A 1 69 ? -5.745 5.280 10.604 1.00 97.25 69 GLU A N 1
ATOM 511 C CA . GLU A 1 69 ? -4.385 4.751 10.488 1.00 97.25 69 GLU A CA 1
ATOM 512 C C . GLU A 1 69 ? -4.260 3.397 11.191 1.00 97.25 69 GLU A C 1
ATOM 514 O O . GLU A 1 69 ? -4.905 3.138 12.210 1.00 97.25 69 GLU A O 1
ATOM 519 N N . PHE A 1 70 ? -3.408 2.523 10.659 1.00 97.44 70 PHE A N 1
ATOM 520 C CA . PHE A 1 70 ? -3.140 1.211 11.238 1.00 97.44 70 PHE A CA 1
ATOM 521 C C . PHE A 1 70 ? -1.676 0.799 11.068 1.00 97.44 70 PHE A C 1
ATOM 523 O O . PHE A 1 70 ? -0.993 1.199 10.122 1.00 97.44 70 PHE A O 1
ATOM 530 N N . ALA A 1 71 ? -1.207 -0.041 11.991 1.00 98.12 71 ALA A N 1
ATOM 531 C CA . ALA A 1 71 ? 0.067 -0.735 11.863 1.00 98.12 71 ALA A CA 1
ATOM 532 C C . ALA A 1 71 ? -0.114 -1.999 11.017 1.00 98.12 71 ALA A C 1
ATOM 534 O O . ALA A 1 71 ? -1.106 -2.720 11.156 1.00 98.12 71 ALA A O 1
ATOM 535 N N . ILE A 1 72 ? 0.850 -2.257 10.144 1.00 97.69 72 ILE A N 1
ATOM 536 C CA . ILE A 1 72 ? 0.890 -3.454 9.313 1.00 97.69 72 ILE A CA 1
ATOM 537 C C . ILE A 1 72 ? 1.706 -4.511 10.052 1.00 97.69 72 ILE A C 1
ATOM 539 O O . ILE A 1 72 ? 2.844 -4.260 10.439 1.00 97.69 72 ILE A O 1
ATOM 543 N N . ASP A 1 73 ? 1.116 -5.691 10.227 1.00 97.12 73 ASP A N 1
ATOM 544 C CA . ASP A 1 73 ? 1.814 -6.861 10.768 1.00 97.12 73 ASP A CA 1
ATOM 545 C C . ASP A 1 73 ? 2.422 -7.704 9.638 1.00 97.12 73 ASP A C 1
ATOM 547 O O . ASP A 1 73 ? 3.622 -7.954 9.605 1.00 97.12 73 ASP A O 1
ATOM 551 N N . THR A 1 74 ? 1.599 -8.089 8.658 1.00 96.81 74 THR A N 1
ATOM 552 C CA . THR A 1 74 ? 2.018 -8.893 7.503 1.00 96.81 74 THR A CA 1
ATOM 553 C C . THR A 1 74 ? 1.274 -8.449 6.243 1.00 96.81 74 THR A C 1
ATOM 555 O O . THR A 1 74 ? 0.092 -8.106 6.298 1.00 96.81 74 THR A O 1
ATOM 558 N N . VAL A 1 75 ? 1.957 -8.484 5.094 1.00 95.88 75 VAL A N 1
ATOM 559 C CA . VAL A 1 75 ? 1.355 -8.300 3.764 1.00 95.88 75 VAL A CA 1
ATOM 560 C C . VAL A 1 75 ? 1.666 -9.521 2.912 1.00 95.88 75 VAL A C 1
ATOM 562 O O . VAL A 1 75 ? 2.826 -9.897 2.759 1.00 95.88 75 VAL A O 1
ATOM 565 N N . GLU A 1 76 ? 0.632 -10.111 2.321 1.00 95.06 76 GLU A N 1
ATOM 566 C CA . GLU A 1 76 ? 0.750 -11.264 1.431 1.00 95.06 76 GLU A CA 1
ATOM 567 C C . GLU A 1 76 ? 0.209 -10.913 0.044 1.00 95.06 76 GLU A C 1
ATOM 569 O O . GLU A 1 76 ? -0.843 -10.285 -0.089 1.00 95.06 76 GLU A O 1
ATOM 574 N N . ALA A 1 77 ? 0.919 -11.340 -1.000 1.00 91.50 77 ALA A N 1
ATOM 575 C CA . ALA A 1 77 ? 0.490 -11.198 -2.385 1.00 91.50 77 ALA A CA 1
ATOM 576 C C . ALA A 1 77 ? 0.365 -12.585 -3.019 1.00 91.50 77 ALA A C 1
ATOM 578 O O . ALA A 1 77 ? 1.333 -13.342 -3.089 1.00 91.50 77 ALA A O 1
ATOM 579 N N . TRP A 1 78 ? -0.837 -12.903 -3.494 1.00 91.31 78 TRP A N 1
ATOM 580 C CA . TRP A 1 78 ? -1.174 -14.215 -4.034 1.00 91.31 78 TRP A CA 1
ATOM 581 C C . TRP A 1 78 ? -1.401 -14.126 -5.541 1.00 91.31 78 TRP A C 1
ATOM 583 O O . TRP A 1 78 ? -2.244 -13.362 -6.012 1.00 91.31 78 TRP A O 1
ATOM 593 N N . LEU A 1 79 ? -0.670 -14.934 -6.305 1.00 88.81 79 LEU A N 1
ATOM 594 C CA . LEU A 1 79 ? -0.895 -15.096 -7.736 1.00 88.81 79 LEU A CA 1
ATOM 595 C C . LEU A 1 79 ? -1.895 -16.241 -7.964 1.00 88.81 79 LEU A C 1
ATOM 597 O O . LEU A 1 79 ? -1.632 -17.378 -7.586 1.00 88.81 79 LEU A O 1
ATOM 601 N N . VAL A 1 80 ? -3.042 -15.947 -8.582 1.00 84.56 80 VAL A N 1
ATOM 602 C CA . VAL A 1 80 ? -4.147 -16.918 -8.750 1.00 84.56 80 VAL A CA 1
ATOM 603 C C . VAL A 1 80 ? -3.975 -17.811 -9.990 1.00 84.56 80 VAL A C 1
ATOM 605 O O . VAL A 1 80 ? -4.540 -18.899 -10.058 1.00 84.56 80 VAL A O 1
ATOM 608 N N . GLN A 1 81 ? -3.171 -17.390 -10.968 1.00 79.56 81 GLN A N 1
ATOM 609 C CA . GLN A 1 81 ? -2.816 -18.174 -12.156 1.00 79.56 81 GLN A CA 1
ATOM 610 C C . GLN A 1 81 ? -1.348 -17.925 -12.506 1.00 79.56 81 GLN A C 1
ATOM 612 O O . GLN A 1 81 ? -0.915 -16.780 -12.373 1.00 79.56 81 GLN A O 1
ATOM 617 N N . PRO A 1 82 ? -0.586 -18.932 -12.986 1.00 70.00 82 PRO A N 1
ATOM 618 C CA . PRO A 1 82 ? 0.762 -18.702 -13.492 1.00 70.00 82 PRO A CA 1
ATOM 619 C C . PRO A 1 82 ? 0.737 -17.541 -14.481 1.00 70.00 82 PRO A C 1
ATOM 621 O O . PRO A 1 82 ? -0.180 -17.455 -15.301 1.00 70.00 82 PRO A O 1
ATOM 624 N N . SER A 1 83 ? 1.714 -16.641 -14.387 1.00 56.78 83 SER A N 1
ATOM 625 C CA . SER A 1 83 ? 1.859 -15.537 -15.328 1.00 56.78 83 SER A CA 1
ATOM 626 C C . SER A 1 83 ? 1.875 -16.112 -16.740 1.00 56.78 83 SER A C 1
ATOM 628 O O . SER A 1 83 ? 2.857 -16.733 -17.148 1.00 56.78 83 SER A O 1
ATOM 630 N N . ARG A 1 84 ? 0.774 -15.947 -17.480 1.00 54.78 84 ARG A N 1
ATOM 631 C CA . ARG A 1 84 ? 0.772 -16.198 -18.916 1.00 54.78 84 ARG A CA 1
ATOM 632 C C . ARG A 1 84 ? 1.784 -15.210 -19.472 1.00 54.78 84 ARG A C 1
ATOM 634 O O . ARG A 1 84 ? 1.603 -14.008 -19.280 1.00 54.78 84 ARG A O 1
ATOM 641 N N . ASN A 1 85 ? 2.884 -15.699 -20.040 1.00 51.34 85 ASN A N 1
ATOM 642 C CA . ASN A 1 85 ? 3.878 -14.803 -20.612 1.00 51.34 85 ASN A CA 1
ATOM 643 C C . ASN A 1 85 ? 3.150 -13.934 -21.647 1.00 51.34 85 ASN A C 1
ATOM 645 O O . ASN A 1 85 ? 2.537 -14.500 -22.553 1.00 51.34 85 ASN A O 1
ATOM 649 N N . PRO A 1 86 ? 3.148 -12.597 -21.530 1.00 49.75 86 PRO A N 1
ATOM 650 C CA . PRO A 1 86 ? 2.532 -11.744 -22.545 1.00 49.75 86 PRO A CA 1
ATOM 651 C C . PRO A 1 86 ? 3.223 -11.904 -23.909 1.00 49.75 86 PRO A C 1
ATOM 653 O O . PRO A 1 86 ? 2.616 -11.598 -24.926 1.00 49.75 86 PRO A O 1
ATOM 656 N N . ASP A 1 87 ? 4.435 -12.472 -23.913 1.00 47.47 87 ASP A N 1
ATOM 657 C CA . ASP A 1 87 ? 5.210 -12.858 -25.096 1.00 47.47 87 ASP A CA 1
ATOM 658 C C . ASP A 1 87 ? 4.995 -14.323 -25.522 1.00 47.47 87 ASP A C 1
ATOM 660 O O . ASP A 1 87 ? 5.697 -14.822 -26.401 1.00 47.47 87 ASP A O 1
ATOM 664 N N . SER A 1 88 ? 4.057 -15.049 -24.900 1.00 47.78 88 SER A N 1
ATOM 665 C CA . SER A 1 88 ? 3.557 -16.293 -25.490 1.00 47.78 88 SER A CA 1
ATOM 666 C C . SER A 1 88 ? 2.579 -15.928 -26.599 1.00 47.78 88 SER A C 1
ATOM 668 O O . SER A 1 88 ? 1.362 -16.036 -26.455 1.00 47.78 88 SER A O 1
ATOM 670 N N . ASP A 1 89 ? 3.146 -15.492 -27.725 1.00 46.53 89 ASP A N 1
ATOM 671 C CA . ASP A 1 89 ? 2.565 -15.862 -29.003 1.00 46.53 89 ASP A CA 1
ATOM 672 C C . ASP A 1 89 ? 2.315 -17.372 -28.927 1.00 46.53 89 ASP A C 1
ATOM 674 O O . ASP A 1 89 ? 3.192 -18.154 -28.542 1.00 46.53 89 ASP A O 1
ATOM 678 N N . ASP A 1 90 ? 1.079 -17.761 -29.200 1.00 51.38 90 ASP A N 1
ATOM 679 C CA . ASP A 1 90 ? 0.598 -19.133 -29.314 1.00 51.38 90 ASP A CA 1
ATOM 680 C C . ASP A 1 90 ? 1.282 -19.829 -30.511 1.00 51.38 90 ASP A C 1
ATOM 682 O O . ASP A 1 90 ? 0.646 -20.165 -31.499 1.00 51.38 90 ASP A O 1
ATOM 686 N N . ASP A 1 91 ? 2.613 -19.955 -30.465 1.00 50.44 91 ASP A N 1
ATOM 687 C CA . ASP A 1 91 ? 3.468 -20.479 -31.540 1.00 50.44 91 ASP A CA 1
ATOM 688 C C . ASP A 1 91 ? 4.610 -21.368 -30.993 1.00 50.44 91 ASP A C 1
ATOM 690 O O . ASP A 1 91 ? 5.574 -21.701 -31.683 1.00 50.44 91 ASP A O 1
ATOM 694 N N . GLY A 1 92 ? 4.524 -21.768 -29.716 1.00 48.81 92 GLY A N 1
ATOM 695 C CA . GLY A 1 92 ? 5.375 -22.809 -29.123 1.00 48.81 92 GLY A CA 1
ATOM 696 C C . GLY A 1 92 ? 6.858 -22.460 -28.937 1.00 48.81 92 GLY A C 1
ATOM 697 O O . GLY A 1 92 ? 7.650 -23.353 -28.636 1.00 48.81 92 GLY A O 1
ATOM 698 N N . ARG A 1 93 ? 7.274 -21.194 -29.091 1.00 49.28 93 ARG A N 1
ATOM 699 C CA . ARG A 1 93 ? 8.671 -20.781 -28.859 1.00 49.28 93 ARG A CA 1
ATOM 700 C C . ARG A 1 93 ? 8.865 -20.207 -27.452 1.00 49.28 93 ARG A C 1
ATOM 702 O O . ARG A 1 93 ? 8.073 -19.371 -27.027 1.00 49.28 93 ARG A O 1
ATOM 709 N N . PRO A 1 94 ? 9.934 -20.592 -26.730 1.00 49.47 94 PRO A N 1
ATOM 710 C CA . PRO A 1 94 ? 10.225 -20.030 -25.419 1.00 49.47 94 PRO A CA 1
ATOM 711 C C . PRO A 1 94 ? 10.611 -18.549 -25.542 1.00 49.47 94 PRO A C 1
ATOM 713 O O . PRO A 1 94 ? 11.594 -18.189 -26.193 1.00 49.47 94 PRO A O 1
ATOM 716 N N . SER A 1 95 ? 9.829 -17.690 -24.894 1.00 56.22 95 SER A N 1
ATOM 717 C CA . SER A 1 95 ? 10.077 -16.256 -24.738 1.00 56.22 95 SER A CA 1
ATOM 718 C C . SER A 1 95 ? 11.313 -16.026 -23.861 1.00 56.22 95 SER A C 1
ATOM 720 O O . SER A 1 95 ? 11.324 -16.390 -22.681 1.00 56.22 95 SER A O 1
ATOM 722 N N . LYS A 1 96 ? 12.360 -15.435 -24.438 1.00 57.19 96 LYS A N 1
ATOM 723 C CA . LYS A 1 96 ? 13.597 -15.084 -23.727 1.00 57.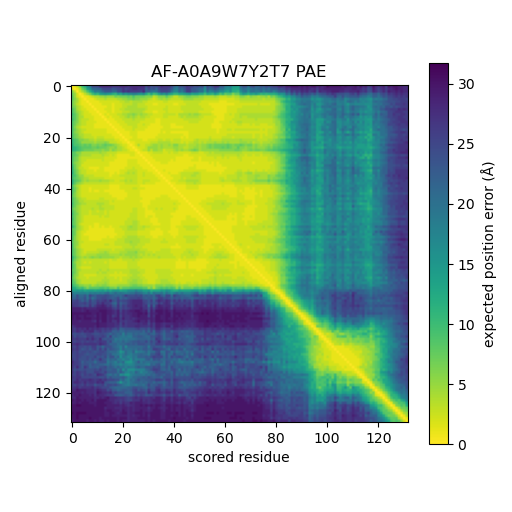19 96 LYS A CA 1
ATOM 724 C C . LYS A 1 96 ? 13.365 -13.850 -22.855 1.00 57.19 96 LYS A C 1
ATOM 726 O O . LYS A 1 96 ? 12.709 -12.908 -23.287 1.00 57.19 96 LYS A O 1
ATOM 731 N N . SER A 1 97 ? 13.925 -13.834 -21.644 1.00 64.06 97 SER A N 1
ATOM 732 C CA . SER A 1 97 ? 13.892 -12.652 -20.764 1.00 64.06 97 SER A CA 1
ATOM 733 C C . SER A 1 97 ? 14.468 -11.430 -21.491 1.00 64.06 97 SER A C 1
ATOM 735 O O . SER A 1 97 ? 15.424 -11.571 -22.247 1.00 64.06 97 SER A O 1
ATOM 737 N N . VAL A 1 98 ? 13.959 -10.215 -21.245 1.00 61.91 98 VAL A N 1
ATOM 738 C CA . VAL A 1 98 ? 14.464 -8.970 -21.878 1.00 61.91 98 VAL A CA 1
ATOM 739 C C . VAL A 1 98 ? 15.979 -8.792 -21.681 1.00 61.91 98 VAL A C 1
ATOM 741 O O . VAL A 1 98 ? 16.668 -8.277 -22.559 1.00 61.91 98 VAL A O 1
ATOM 744 N N . VAL A 1 99 ? 16.512 -9.286 -20.559 1.00 66.25 99 VAL A N 1
ATOM 745 C CA . VAL A 1 99 ? 17.955 -9.304 -20.255 1.00 66.25 99 VAL A CA 1
ATOM 746 C C . VAL A 1 99 ? 18.726 -10.229 -21.198 1.00 66.25 99 VAL A C 1
ATOM 748 O O . VAL A 1 99 ? 19.850 -9.933 -21.585 1.00 66.25 99 VAL A O 1
ATOM 751 N N . GLU A 1 100 ? 18.120 -11.351 -21.573 1.00 65.62 100 GLU A N 1
ATOM 752 C CA . GLU A 1 100 ? 18.685 -12.335 -22.496 1.00 65.62 100 GLU A CA 1
ATOM 753 C C . GLU A 1 100 ? 18.491 -11.916 -23.962 1.00 65.62 100 GLU A C 1
ATOM 755 O O . GLU A 1 100 ? 19.326 -12.212 -24.814 1.00 65.62 100 GLU A O 1
ATOM 760 N N . ALA A 1 101 ? 17.413 -11.188 -24.260 1.00 70.06 101 ALA A N 1
ATOM 761 C CA . ALA A 1 101 ? 17.132 -10.659 -25.588 1.00 70.06 101 ALA A CA 1
ATOM 762 C C . ALA A 1 101 ? 18.039 -9.474 -25.970 1.00 70.06 101 ALA A C 1
ATOM 764 O O . ALA A 1 101 ? 18.296 -9.275 -27.157 1.00 70.06 101 ALA A O 1
ATOM 765 N N . ASN A 1 102 ? 18.525 -8.689 -24.998 1.00 75.62 102 ASN A N 1
ATOM 766 C CA . ASN A 1 102 ? 19.387 -7.533 -25.258 1.00 75.62 102 ASN A CA 1
ATOM 767 C C . ASN A 1 102 ? 20.508 -7.382 -24.200 1.00 75.62 102 ASN A C 1
ATOM 769 O O . ASN A 1 102 ? 20.359 -6.619 -23.237 1.00 75.62 102 ASN A O 1
ATOM 773 N N . PRO A 1 103 ? 21.641 -8.093 -24.370 1.00 79.56 103 PRO A N 1
ATOM 774 C CA . PRO A 1 103 ? 22.743 -8.084 -23.406 1.00 79.56 103 PRO A CA 1
ATOM 775 C C . PRO A 1 103 ? 23.443 -6.721 -23.305 1.00 79.56 103 PRO A C 1
ATOM 777 O O . PRO A 1 103 ? 23.925 -6.360 -22.232 1.00 79.56 103 PRO A O 1
ATOM 780 N N . ASP A 1 104 ? 23.449 -5.931 -24.381 1.00 79.44 104 ASP A N 1
ATOM 781 C CA . ASP A 1 104 ? 24.080 -4.609 -24.393 1.00 79.44 104 ASP A CA 1
ATOM 782 C C . ASP A 1 104 ? 23.269 -3.603 -23.566 1.00 79.44 104 ASP A C 1
ATOM 784 O O . ASP A 1 104 ? 23.823 -2.865 -22.750 1.00 79.44 104 ASP A O 1
ATOM 788 N N . ALA A 1 105 ? 21.937 -3.610 -23.703 1.00 77.06 105 ALA A N 1
ATOM 789 C CA . ALA A 1 105 ? 21.057 -2.796 -22.864 1.00 77.06 105 ALA A CA 1
ATOM 790 C C . ALA A 1 105 ? 21.160 -3.195 -21.383 1.00 77.06 105 ALA A C 1
ATOM 792 O O . ALA A 1 105 ? 21.193 -2.330 -20.508 1.00 77.06 105 ALA A O 1
ATOM 793 N N . ALA A 1 106 ? 21.265 -4.495 -21.105 1.00 76.62 106 ALA A N 1
ATOM 794 C CA . ALA A 1 106 ? 21.515 -5.023 -19.770 1.00 76.62 106 ALA A CA 1
ATOM 795 C C . ALA A 1 106 ? 22.845 -4.517 -19.177 1.00 76.62 106 ALA A C 1
ATOM 797 O O . ALA A 1 106 ? 22.861 -4.032 -18.045 1.00 76.62 106 ALA A O 1
ATOM 798 N N . ALA A 1 107 ? 23.936 -4.550 -19.947 1.00 79.06 107 ALA A N 1
ATOM 799 C CA . ALA A 1 107 ? 25.238 -4.042 -19.516 1.00 79.06 107 ALA A CA 1
ATOM 800 C C . ALA A 1 107 ? 25.212 -2.527 -19.251 1.00 79.06 107 ALA A C 1
ATOM 802 O O . ALA A 1 107 ? 25.788 -2.057 -18.272 1.00 79.06 107 ALA A O 1
ATOM 803 N N . LEU A 1 108 ? 24.504 -1.752 -20.078 1.00 82.56 108 LEU A N 1
ATOM 804 C CA . LEU A 1 108 ? 24.316 -0.314 -19.857 1.00 82.56 108 LEU A CA 1
ATOM 805 C C . LEU A 1 108 ? 23.556 -0.023 -18.555 1.00 82.56 108 LEU A C 1
ATOM 807 O O . LEU A 1 108 ? 23.916 0.903 -17.829 1.00 82.56 108 LEU A O 1
ATOM 811 N N . LEU A 1 109 ? 22.525 -0.812 -18.237 1.00 80.12 109 LEU A N 1
ATOM 812 C CA . LEU A 1 109 ? 21.774 -0.688 -16.984 1.00 80.12 109 LEU A CA 1
ATOM 813 C C . LEU A 1 109 ? 22.640 -1.031 -15.765 1.00 80.12 109 LEU A C 1
ATOM 815 O O . LEU A 1 109 ? 22.583 -0.321 -14.761 1.00 80.12 109 LEU A O 1
ATOM 819 N N . GLU A 1 110 ? 23.474 -2.064 -15.875 1.00 81.19 110 GLU A N 1
ATOM 820 C CA . GLU A 1 110 ? 24.419 -2.468 -14.832 1.00 81.19 110 GLU A CA 1
ATOM 821 C C . GLU A 1 110 ? 25.501 -1.401 -14.604 1.00 81.19 110 GLU A C 1
ATOM 823 O O . GLU A 1 110 ? 25.735 -0.992 -13.467 1.00 81.19 110 GLU A O 1
ATOM 828 N N . MET A 1 111 ? 26.076 -0.847 -15.679 1.00 82.12 111 MET A N 1
ATOM 829 C CA . MET A 1 111 ? 27.013 0.284 -15.606 1.00 82.12 111 MET A CA 1
ATOM 830 C C . MET A 1 111 ? 26.366 1.554 -15.032 1.00 82.12 111 MET A C 1
ATOM 832 O O . MET A 1 111 ? 27.042 2.354 -14.390 1.00 82.12 111 MET A O 1
ATOM 836 N N . ALA A 1 112 ? 25.055 1.734 -15.219 1.00 81.50 112 ALA A N 1
ATOM 837 C CA . ALA A 1 112 ? 24.272 2.815 -14.619 1.00 81.50 112 ALA A CA 1
ATOM 838 C C . ALA A 1 112 ? 23.834 2.527 -13.167 1.00 81.50 112 ALA A C 1
ATOM 840 O O . ALA A 1 112 ? 23.023 3.274 -12.614 1.00 81.50 112 ALA A O 1
ATOM 841 N N . ASN A 1 113 ? 24.346 1.455 -12.550 1.00 73.50 113 ASN A N 1
ATOM 842 C CA . ASN A 1 113 ? 24.026 1.017 -11.192 1.00 73.50 113 ASN A CA 1
ATOM 843 C C . ASN A 1 113 ? 22.519 0.751 -10.972 1.00 73.50 113 ASN A C 1
ATOM 845 O O . ASN A 1 113 ? 21.985 0.983 -9.885 1.00 73.50 113 ASN A O 1
ATOM 849 N N . ARG A 1 114 ? 21.811 0.286 -12.014 1.00 71.00 114 ARG A N 1
ATOM 850 C CA . ARG A 1 114 ? 20.407 -0.147 -11.940 1.00 71.00 114 ARG A CA 1
ATOM 851 C C . ARG A 1 114 ? 20.342 -1.668 -11.794 1.00 71.00 114 ARG A C 1
ATOM 853 O O . ARG A 1 114 ? 20.715 -2.402 -12.704 1.00 71.00 114 ARG A O 1
ATOM 860 N N . THR A 1 115 ? 19.821 -2.148 -10.667 1.00 61.50 115 THR A N 1
ATOM 861 C CA . THR A 1 115 ? 19.670 -3.585 -10.390 1.00 61.50 115 THR A CA 1
ATOM 862 C C . THR A 1 115 ? 18.602 -4.222 -11.286 1.00 61.50 115 THR A C 1
ATOM 864 O O . THR A 1 115 ? 17.458 -3.767 -11.319 1.00 61.50 115 THR A O 1
ATOM 867 N N . MET A 1 116 ? 18.950 -5.300 -11.996 1.00 61.66 116 MET A N 1
ATOM 868 C CA . MET A 1 116 ? 18.007 -6.066 -12.821 1.00 61.66 116 MET A CA 1
ATOM 869 C C . MET A 1 116 ? 17.387 -7.222 -12.027 1.00 61.66 116 MET A C 1
ATOM 871 O O . MET A 1 116 ? 18.007 -8.264 -11.828 1.00 61.66 116 MET A O 1
ATOM 875 N N . TYR A 1 117 ? 16.138 -7.047 -11.592 1.00 59.22 117 TYR A N 1
ATOM 876 C CA . TYR A 1 117 ? 15.424 -8.012 -10.745 1.00 59.22 117 TYR A CA 1
ATOM 877 C C . TYR A 1 117 ? 15.003 -9.307 -11.467 1.00 59.22 117 TYR A C 1
ATOM 879 O O . TYR A 1 117 ? 14.785 -10.325 -10.816 1.00 59.22 117 TYR A O 1
ATOM 887 N N . SER A 1 118 ? 14.934 -9.317 -12.803 1.00 60.25 118 SER A N 1
ATOM 888 C CA . SER A 1 118 ? 14.506 -10.493 -13.580 1.00 60.25 118 SER A CA 1
ATOM 889 C C . SER A 1 118 ? 15.561 -11.601 -13.688 1.00 60.25 118 SER A C 1
ATOM 891 O O . SER A 1 118 ? 15.222 -12.724 -14.049 1.00 60.25 118 SER A O 1
ATOM 893 N N . ARG A 1 119 ? 16.833 -11.327 -13.361 1.00 55.12 119 ARG A N 1
ATOM 894 C CA . ARG A 1 119 ? 17.934 -12.308 -13.446 1.00 55.12 119 ARG A CA 1
ATOM 895 C C . ARG A 1 119 ? 17.932 -13.334 -12.301 1.00 55.12 119 ARG A C 1
ATOM 897 O O . ARG A 1 119 ? 18.598 -14.356 -12.410 1.00 55.12 119 ARG A O 1
ATOM 904 N N . ALA A 1 120 ? 17.197 -13.070 -11.219 1.00 51.41 120 ALA A N 1
ATOM 905 C CA . ALA A 1 120 ? 17.158 -13.914 -10.020 1.00 51.41 120 ALA A CA 1
ATOM 906 C C . ALA A 1 120 ? 16.011 -14.944 -10.005 1.00 51.41 120 ALA A C 1
ATOM 908 O O . ALA A 1 120 ? 15.905 -15.718 -9.055 1.00 51.41 120 ALA A O 1
ATOM 909 N N . LEU A 1 121 ? 15.151 -14.965 -11.028 1.00 48.19 121 LEU A N 1
ATOM 910 C CA . LEU A 1 121 ? 14.076 -15.951 -11.134 1.00 48.19 121 LEU A CA 1
ATOM 911 C C . LEU A 1 121 ? 14.624 -17.236 -11.778 1.00 48.19 121 LEU A C 1
ATOM 913 O O . LEU A 1 121 ? 15.140 -17.167 -12.896 1.00 48.19 121 LEU A O 1
ATOM 917 N N . PRO A 1 122 ? 14.527 -18.406 -11.118 1.00 43.44 122 PRO A N 1
ATOM 918 C CA . PRO A 1 122 ? 14.850 -19.676 -11.750 1.00 43.44 122 PRO A CA 1
ATOM 919 C C . PRO A 1 122 ? 13.927 -19.875 -12.952 1.00 43.44 122 PRO A C 1
ATOM 921 O O . PRO A 1 122 ? 12.706 -19.925 -12.800 1.00 43.44 122 PRO A O 1
ATOM 924 N N . THR A 1 123 ? 14.492 -19.987 -14.151 1.00 43.28 123 THR A N 1
ATOM 925 C CA . THR A 1 123 ? 13.727 -20.441 -15.309 1.00 43.28 123 THR A CA 1
ATOM 926 C C . THR A 1 123 ? 13.359 -21.902 -15.064 1.00 43.28 123 THR A C 1
ATOM 928 O O . THR A 1 123 ? 14.228 -22.753 -14.861 1.00 43.28 123 THR A O 1
ATOM 931 N N . SER A 1 124 ? 12.062 -22.207 -15.010 1.00 47.88 124 SER A N 1
ATOM 932 C CA . SER A 1 124 ? 11.600 -23.591 -14.953 1.00 47.88 124 SER A CA 1
ATOM 933 C C . SER A 1 124 ? 12.061 -24.294 -16.228 1.00 47.88 124 SER A C 1
ATOM 935 O O . SER A 1 124 ? 11.553 -24.004 -17.312 1.00 47.88 124 SER A O 1
ATOM 937 N N . LYS A 1 125 ? 13.038 -25.195 -16.117 1.00 37.53 125 LYS A N 1
ATOM 938 C CA . LYS A 1 125 ? 13.320 -26.160 -17.177 1.00 37.53 125 LYS A CA 1
ATOM 939 C C . LYS A 1 125 ? 12.130 -27.114 -17.228 1.00 37.53 125 LYS A C 1
ATOM 941 O O . LYS A 1 125 ? 11.891 -27.842 -16.271 1.00 37.53 125 LYS A O 1
ATOM 946 N N . THR A 1 126 ? 11.347 -27.062 -18.297 1.00 37.34 126 THR A N 1
ATOM 947 C CA . THR A 1 126 ? 10.464 -28.170 -18.657 1.00 37.34 126 THR A CA 1
ATOM 948 C C . THR A 1 126 ? 11.360 -29.298 -19.142 1.00 37.34 126 THR A C 1
ATOM 950 O O . THR A 1 126 ? 11.982 -29.172 -20.194 1.00 37.34 126 THR A O 1
ATOM 953 N N . ASP A 1 127 ? 11.483 -30.349 -18.336 1.00 36.19 127 ASP A N 1
ATOM 954 C CA . ASP A 1 127 ? 12.075 -31.606 -18.773 1.00 36.19 127 ASP A CA 1
ATOM 955 C C . ASP A 1 127 ? 11.200 -32.175 -19.898 1.00 36.19 127 ASP A C 1
ATOM 957 O O . ASP A 1 127 ? 10.000 -32.400 -19.715 1.00 36.19 127 ASP A O 1
ATOM 961 N N . ASP A 1 128 ? 11.800 -32.364 -21.072 1.00 41.12 128 ASP A N 1
ATOM 962 C CA . ASP A 1 128 ? 11.196 -33.084 -22.186 1.00 41.12 128 ASP A CA 1
ATOM 963 C C . ASP A 1 128 ? 10.894 -34.521 -21.734 1.00 41.12 128 ASP A C 1
ATOM 965 O O . ASP A 1 128 ? 11.791 -35.356 -21.591 1.00 41.12 128 ASP A O 1
ATOM 969 N N . VAL A 1 129 ? 9.616 -34.818 -21.491 1.00 43.16 129 VAL A N 1
ATOM 970 C CA . VAL A 1 129 ? 9.137 -36.199 -21.401 1.00 43.16 129 VAL A CA 1
ATOM 971 C C . VAL A 1 129 ? 9.110 -36.741 -22.826 1.00 43.16 129 VAL A C 1
ATOM 973 O O . VAL A 1 129 ? 8.181 -36.481 -23.593 1.00 43.16 129 VAL A O 1
ATOM 976 N N . ASP A 1 130 ? 10.180 -37.454 -23.173 1.00 42.56 130 ASP A N 1
ATOM 977 C CA . ASP A 1 130 ? 10.305 -38.227 -24.403 1.00 42.56 130 ASP A CA 1
ATOM 978 C C . ASP A 1 130 ? 9.108 -39.180 -24.533 1.00 42.56 130 ASP A C 1
ATOM 980 O O . ASP A 1 130 ? 8.732 -39.901 -23.605 1.00 42.56 130 ASP A O 1
ATOM 984 N N . SER A 1 131 ? 8.472 -39.124 -25.694 1.00 45.22 131 SER A N 1
ATOM 985 C CA . SER A 1 131 ? 7.264 -39.867 -26.016 1.00 45.22 131 SER A CA 1
ATOM 986 C C . SER A 1 131 ? 7.648 -41.086 -26.834 1.00 45.22 131 SER A C 1
ATOM 988 O O . SER A 1 131 ? 7.814 -40.959 -28.042 1.00 45.22 131 SER A O 1
ATOM 990 N N . ARG A 1 132 ? 7.734 -42.262 -26.196 1.00 38.81 132 ARG A N 1
ATOM 991 C CA . ARG A 1 132 ? 7.566 -43.586 -26.825 1.00 38.81 132 ARG A CA 1
ATOM 992 C C . ARG A 1 132 ? 7.033 -44.616 -25.840 1.00 38.81 132 ARG A C 1
ATOM 994 O O . ARG A 1 132 ? 7.602 -44.726 -24.735 1.00 38.81 132 ARG A O 1
#

Radius of gyration: 20.7 Å; Cα contacts (8 Å, |Δi|>4): 164; chains: 1; bounding box: 50×57×46 Å

Nearest PDB structures (foldseek):
  7unf-assembly1_U  TM=6.550E-01  e=7.116E-08  Homo sapiens
  7u4t-assembly1_W  TM=7.336E-01  e=6.133E-07  Homo sapiens
  7u8o-assembly1_U  TM=5.389E-01  e=5.523E-08  Sus scrofa
  7obp-assembly5_E  TM=9.264E-01  e=3.247E-04  Homo sapiens
  4acj-assembly1_A  TM=8.809E-01  e=2.520E-04  Danio rerio

Organism: NCBI:txid1286918

Solvent-accessible surface area (backbone atoms only — not comparable to full-atom values): 8519 Å² total; per-residue (Å²): 123,94,81,74,90,80,86,69,54,79,56,75,79,56,84,42,52,67,45,76,40,71,96,56,90,90,53,82,41,20,42,33,35,21,39,51,94,98,53,31,21,34,33,36,40,66,82,57,50,40,32,36,28,29,63,17,69,30,29,69,34,65,52,82,50,99,50,56,62,46,76,47,90,81,89,86,86,84,80,92,62,80,81,72,56,89,64,56,60,98,72,88,59,86,69,68,54,71,58,74,72,34,56,66,63,42,50,53,36,49,76,67,73,46,86,70,75,76,78,77,59,81,78,82,79,79,78,82,78,79,88,128